Protein AF-A0A7J9EB44-F1 (afdb_monomer)

pLDDT: mean 79.04, std 6.49, range [51.81, 87.88]

Solvent-accessible surface area (backbone atoms only — not comparable to full-atom values): 4415 Å² total; per-residue (Å²): 134,84,50,47,34,40,38,29,54,54,98,56,88,71,58,64,68,62,51,48,54,48,50,50,68,76,60,61,59,94,54,81,64,50,73,43,83,42,82,92,61,29,30,41,42,35,41,78,46,67,64,61,41,53,50,64,69,70,48,74,75,51,71,56,93,93,25,52,36,49,78,42,118

Mean predicted aligned error: 5.84 Å

Secondary structure (DSSP, 8-state):
---EEEEEESS----HHHHHHHHHHHH--SSPPEEEEETTTEEEEE-SSHHHHHHHHHSPPPEETTEEEEEE-

Organism: NCBI:txid34281

Foldseek 3Di:
DFLKKKKAWPPDADDQVLVLVVCCVVLVQPDDWDWADDPPRIIMIGDPDSVSSVVVVPDDFDQDPNTGMDIGD

InterPro domains:
  IPR025558 Domain of unknown function DUF4283 [PF14111] (3-72)

Nearest PDB structures (foldseek):
  5wu6-assembly1_A  TM=7.270E-01  e=8.818E-04  Homo sapiens
  9j8p-assembly1_A  TM=7.631E-01  e=5.402E-03  Homo sapiens
  5wu6-asse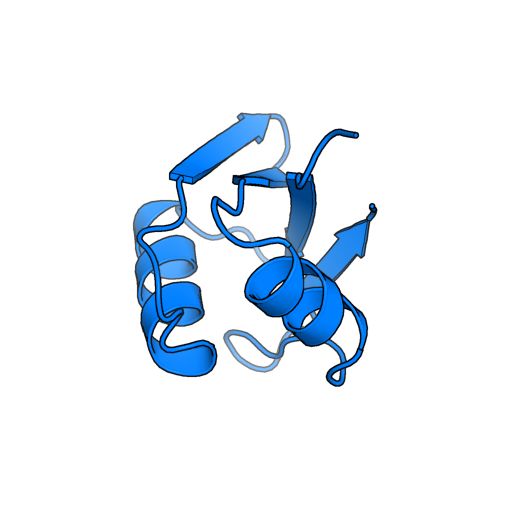mbly2_B  TM=6.975E-01  e=2.183E-03  Homo sapiens
  8idf-assembly1_A  TM=7.016E-01  e=5.402E-03  Homo sapiens
  5wu6-assembly3_C  TM=7.278E-01  e=1.848E-02  Homo sapiens

Radius of gyration: 11.18 Å; Cα contacts (8 Å, |Δi|>4): 107; chains: 1; bounding box: 29×25×24 Å

Structure (mmCIF, N/CA/C/O backbone):
data_AF-A0A7J9EB44-F1
#
_entry.id   AF-A0A7J9EB44-F1
#
loop_
_atom_site.group_PDB
_atom_site.id
_atom_site.type_symbol
_atom_site.label_atom_id
_atom_site.label_alt_id
_atom_site.label_comp_id
_atom_site.label_asym_id
_atom_site.label_entity_id
_atom_site.label_seq_id
_atom_site.pdbx_PDB_ins_code
_atom_site.Cartn_x
_atom_site.Cartn_y
_atom_site.Cartn_z
_atom_site.occupancy
_atom_site.B_iso_or_equiv
_atom_site.auth_seq_id
_atom_site.auth_comp_id
_atom_site.auth_asym_id
_atom_site.auth_atom_id
_atom_site.pdbx_PDB_model_num
ATOM 1 N N . MET A 1 1 ? 9.486 14.141 -6.458 1.00 51.81 1 MET A N 1
ATOM 2 C CA . MET A 1 1 ? 8.413 13.202 -6.857 1.00 51.81 1 MET A CA 1
ATOM 3 C C . MET A 1 1 ? 8.153 12.260 -5.696 1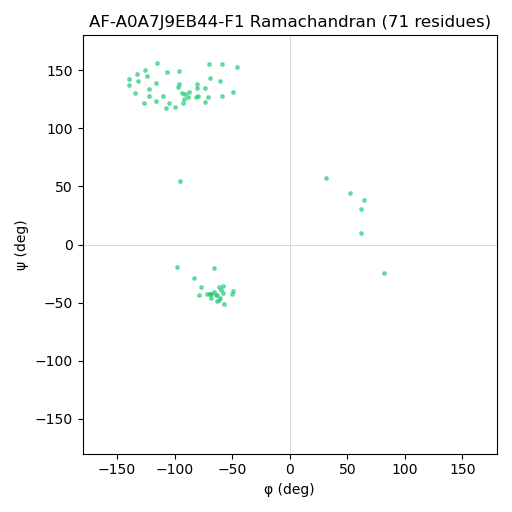.00 51.81 1 MET A C 1
ATOM 5 O O . MET A 1 1 ? 9.066 11.532 -5.310 1.00 51.81 1 MET A O 1
ATOM 9 N N . ALA A 1 2 ? 6.978 12.343 -5.074 1.00 65.12 2 ALA A N 1
ATOM 10 C CA . ALA A 1 2 ? 6.620 11.456 -3.974 1.00 65.12 2 ALA A CA 1
ATOM 11 C C . ALA A 1 2 ? 6.308 10.061 -4.547 1.00 65.12 2 ALA A C 1
ATOM 13 O O . ALA A 1 2 ? 5.503 9.930 -5.458 1.00 65.12 2 ALA A O 1
ATOM 14 N N . ARG A 1 3 ? 7.030 9.034 -4.082 1.00 84.06 3 ARG A N 1
ATOM 15 C CA . ARG A 1 3 ? 6.847 7.618 -4.461 1.00 84.06 3 ARG A CA 1
ATOM 16 C C . ARG A 1 3 ? 5.950 6.945 -3.427 1.00 84.06 3 ARG A C 1
ATOM 18 O O . ARG A 1 3 ? 6.362 6.014 -2.737 1.00 84.06 3 ARG A O 1
ATOM 25 N N . THR A 1 4 ? 4.789 7.537 -3.218 1.00 85.94 4 THR A N 1
ATOM 26 C CA . THR A 1 4 ? 3.838 7.183 -2.166 1.00 85.94 4 THR A CA 1
A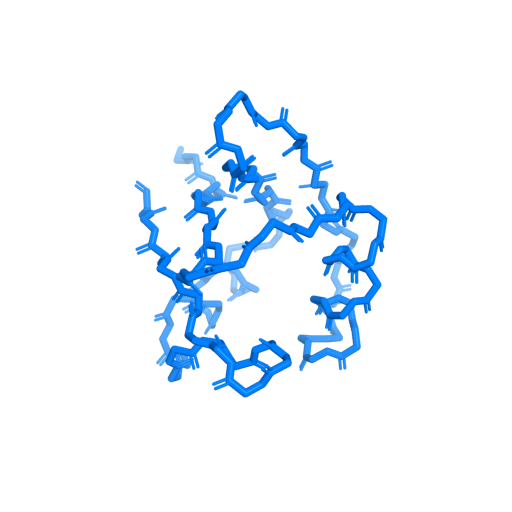TOM 27 C C . THR A 1 4 ? 2.510 6.865 -2.805 1.00 85.94 4 THR A C 1
ATOM 29 O O . THR A 1 4 ? 2.160 7.484 -3.795 1.00 85.94 4 THR A O 1
ATOM 32 N N . MET A 1 5 ? 1.788 5.915 -2.238 1.00 86.00 5 MET A N 1
ATOM 33 C CA . MET A 1 5 ? 0.417 5.622 -2.631 1.00 86.00 5 MET A CA 1
ATOM 34 C C . MET A 1 5 ? -0.408 5.348 -1.387 1.00 86.00 5 MET A C 1
ATOM 36 O O . MET A 1 5 ? 0.075 4.734 -0.431 1.00 86.00 5 MET A O 1
ATOM 40 N N . VAL A 1 6 ? -1.646 5.817 -1.407 1.00 86.62 6 VAL A N 1
ATOM 41 C CA . VAL A 1 6 ? -2.633 5.520 -0.379 1.00 86.62 6 VAL A CA 1
ATOM 42 C C . VAL A 1 6 ? -3.390 4.276 -0.804 1.00 86.62 6 VAL A C 1
ATOM 44 O O . VAL A 1 6 ? -3.880 4.174 -1.928 1.00 86.62 6 VAL A O 1
ATOM 47 N N . VAL A 1 7 ? -3.475 3.321 0.108 1.00 85.38 7 VAL A N 1
ATOM 48 C CA . VAL A 1 7 ? -4.132 2.040 -0.094 1.00 85.38 7 VAL A CA 1
ATOM 49 C C . VAL A 1 7 ? -5.217 1.892 0.956 1.00 85.38 7 VAL A C 1
ATOM 51 O O . VAL A 1 7 ? -4.986 2.151 2.135 1.00 85.38 7 VAL A O 1
ATOM 54 N N . LYS A 1 8 ? -6.406 1.469 0.538 1.00 86.06 8 LYS A N 1
ATOM 55 C CA . LYS A 1 8 ? -7.525 1.196 1.443 1.00 86.06 8 LYS A CA 1
ATOM 56 C C . LYS A 1 8 ? -8.261 -0.056 1.011 1.00 86.06 8 LYS A C 1
ATOM 58 O O . LYS A 1 8 ? -8.492 -0.260 -0.178 1.00 86.06 8 LYS A O 1
ATOM 63 N N . LEU A 1 9 ? -8.614 -0.895 1.980 1.00 82.38 9 LEU A N 1
ATOM 64 C CA . LEU A 1 9 ? -9.399 -2.097 1.729 1.00 82.38 9 LEU A CA 1
ATOM 65 C C . LEU A 1 9 ? -10.878 -1.717 1.605 1.00 82.38 9 LEU A C 1
ATOM 67 O O . LEU A 1 9 ? -11.426 -1.036 2.475 1.00 82.38 9 LEU A O 1
ATOM 71 N N . LEU A 1 10 ? -11.528 -2.134 0.519 1.00 78.31 10 LEU A N 1
ATOM 72 C CA . LEU A 1 10 ? -12.972 -1.974 0.374 1.00 78.31 10 LEU A CA 1
ATOM 73 C C . LEU A 1 10 ? -13.700 -2.977 1.272 1.00 78.31 10 LEU A C 1
ATOM 75 O O . LEU A 1 10 ? -13.347 -4.149 1.331 1.00 78.31 10 LEU A O 1
ATOM 79 N N . GLY A 1 11 ? -14.720 -2.499 1.981 1.00 74.25 11 GLY A N 1
ATOM 80 C CA . GLY A 1 11 ? -15.662 -3.338 2.721 1.00 74.25 11 GLY A CA 1
ATOM 81 C C . GLY A 1 11 ? -15.205 -3.820 4.100 1.00 74.25 11 GLY A C 1
ATOM 82 O O . GLY A 1 11 ? -16.072 -4.084 4.929 1.00 74.25 11 GLY A O 1
ATOM 83 N N . TRP A 1 12 ? -13.902 -3.918 4.389 1.00 74.88 12 TRP A N 1
ATOM 84 C CA . TRP A 1 12 ? -13.392 -4.511 5.636 1.00 74.88 12 TRP A CA 1
ATOM 85 C C . TRP A 1 12 ? -12.315 -3.662 6.323 1.00 74.88 12 TRP A C 1
ATOM 87 O O . TRP A 1 12 ? -11.481 -3.041 5.667 1.00 74.88 12 TRP A O 1
ATOM 97 N N . LYS A 1 13 ? -12.299 -3.701 7.663 1.00 75.38 13 LYS A N 1
ATOM 98 C CA . LYS A 1 13 ? -11.214 -3.139 8.479 1.00 75.38 13 LYS A CA 1
ATOM 99 C C . LYS A 1 13 ? -10.118 -4.175 8.670 1.00 75.38 13 LYS A C 1
ATOM 101 O O . LYS A 1 13 ? -10.391 -5.311 9.056 1.00 75.38 13 LYS A O 1
ATOM 106 N N . ILE A 1 14 ? -8.874 -3.780 8.436 1.00 78.44 14 ILE A N 1
ATOM 107 C CA . ILE A 1 14 ? -7.706 -4.646 8.586 1.00 78.44 14 ILE A CA 1
ATOM 108 C C . ILE A 1 14 ? -6.632 -3.921 9.387 1.00 78.44 14 ILE A C 1
ATOM 110 O O . ILE A 1 14 ? -6.401 -2.733 9.208 1.00 78.44 14 ILE A O 1
ATOM 114 N N . ARG A 1 15 ? -5.941 -4.637 10.277 1.00 79.69 15 ARG A N 1
ATOM 115 C CA . ARG A 1 15 ? -4.788 -4.067 10.981 1.00 79.69 15 ARG A CA 1
ATOM 116 C C . ARG A 1 15 ? -3.625 -3.857 10.014 1.00 79.69 15 ARG A C 1
ATOM 118 O O . ARG A 1 15 ? -3.338 -4.731 9.192 1.00 79.69 15 ARG A O 1
ATOM 125 N N . ILE A 1 16 ? -2.880 -2.768 10.210 1.00 77.75 16 ILE A N 1
ATOM 126 C CA . ILE A 1 16 ? -1.683 -2.442 9.420 1.00 77.75 16 ILE A CA 1
ATOM 127 C C . ILE A 1 16 ? -0.704 -3.611 9.310 1.00 77.75 16 ILE A C 1
ATOM 129 O O . ILE A 1 16 ? -0.159 -3.852 8.243 1.00 77.75 16 ILE A O 1
ATOM 133 N N . HIS A 1 17 ? -0.497 -4.380 10.380 1.00 79.12 17 HIS A N 1
ATOM 134 C CA . HIS A 1 17 ? 0.471 -5.476 10.366 1.00 79.12 17 HIS A CA 1
ATOM 135 C C . HIS A 1 17 ? 0.057 -6.595 9.393 1.00 79.12 17 HIS A C 1
ATOM 137 O O . HIS A 1 17 ? 0.883 -7.109 8.638 1.00 79.12 17 HIS A O 1
ATOM 143 N N . THR A 1 18 ? -1.235 -6.927 9.354 1.00 80.25 18 THR A N 1
ATOM 144 C CA . THR A 1 18 ? -1.783 -7.935 8.439 1.00 80.25 18 THR A CA 1
ATOM 145 C C . THR A 1 18 ? -1.714 -7.452 6.994 1.00 80.25 18 THR A C 1
ATOM 147 O O . THR A 1 18 ? -1.310 -8.213 6.113 1.00 80.25 18 THR A O 1
ATOM 150 N N . LEU A 1 19 ? -2.049 -6.181 6.756 1.00 80.25 19 LEU A N 1
ATOM 151 C CA . LEU A 1 19 ? -1.946 -5.570 5.435 1.00 80.25 19 LEU A CA 1
ATOM 152 C C . LEU A 1 19 ? -0.491 -5.531 4.956 1.00 80.25 19 LEU A C 1
ATOM 154 O O . LEU A 1 19 ? -0.204 -5.978 3.850 1.00 80.25 19 LEU A O 1
ATOM 158 N N . SER A 1 20 ? 0.428 -5.070 5.804 1.00 78.25 20 SER A N 1
ATOM 159 C CA . SER A 1 20 ? 1.857 -5.004 5.512 1.00 78.25 20 SER A CA 1
ATOM 160 C C . SER A 1 20 ? 2.408 -6.369 5.141 1.00 78.25 20 SER A C 1
ATOM 162 O O . SER A 1 20 ? 2.998 -6.512 4.074 1.00 78.25 20 SER A O 1
ATOM 164 N N . ASN A 1 21 ? 2.155 -7.396 5.958 1.00 82.44 21 ASN A N 1
ATOM 165 C CA . ASN A 1 21 ? 2.627 -8.745 5.665 1.00 82.44 21 ASN A CA 1
ATOM 166 C C . ASN A 1 21 ? 2.074 -9.258 4.325 1.00 82.44 21 ASN A C 1
ATOM 168 O O . ASN A 1 21 ? 2.795 -9.864 3.533 1.00 82.44 21 ASN A O 1
ATOM 172 N N . ARG A 1 22 ? 0.805 -8.960 4.017 1.00 79.69 22 ARG A N 1
ATOM 173 C CA . ARG A 1 22 ? 0.190 -9.364 2.750 1.00 79.69 22 ARG A CA 1
ATOM 174 C C . ARG A 1 22 ? 0.763 -8.613 1.552 1.00 79.69 22 ARG A C 1
ATOM 176 O O . ARG A 1 22 ? 1.033 -9.252 0.541 1.00 79.69 22 ARG A O 1
ATOM 183 N N . ILE A 1 23 ? 0.987 -7.305 1.661 1.00 76.81 23 ILE A N 1
ATOM 184 C CA . ILE A 1 23 ? 1.640 -6.500 0.621 1.00 76.81 23 ILE A CA 1
ATOM 185 C C . ILE A 1 23 ? 3.055 -7.030 0.377 1.00 76.81 23 ILE A C 1
ATOM 187 O O . ILE A 1 23 ? 3.413 -7.277 -0.771 1.00 76.81 23 ILE A O 1
ATOM 191 N N . TYR A 1 24 ? 3.827 -7.301 1.432 1.00 77.44 24 TYR A N 1
ATOM 192 C CA . TYR A 1 24 ? 5.154 -7.911 1.314 1.00 77.44 24 TYR A CA 1
ATOM 193 C C . TYR A 1 24 ? 5.108 -9.272 0.603 1.00 77.44 24 TYR A C 1
ATOM 195 O O . TYR A 1 24 ? 5.943 -9.535 -0.264 1.00 77.44 24 TYR A O 1
ATOM 203 N N . HIS A 1 25 ? 4.111 -10.108 0.904 1.00 75.75 25 HIS A N 1
ATOM 204 C CA . HIS A 1 25 ? 3.915 -11.401 0.243 1.00 75.75 25 HIS A CA 1
ATOM 205 C C . HIS A 1 25 ? 3.482 -11.292 -1.225 1.00 75.75 25 HIS A C 1
ATOM 207 O O . HIS A 1 25 ? 3.976 -12.055 -2.050 1.00 75.75 25 HIS A O 1
ATOM 213 N N . LEU A 1 26 ? 2.562 -10.380 -1.550 1.00 72.06 26 LEU A N 1
ATOM 214 C CA . LEU A 1 26 ? 2.038 -10.200 -2.907 1.00 72.06 26 LEU A CA 1
ATOM 215 C C . LEU A 1 26 ? 3.073 -9.560 -3.828 1.00 72.06 26 LEU A C 1
ATOM 217 O O . LEU A 1 26 ? 3.219 -9.970 -4.974 1.00 72.06 26 LEU A O 1
ATOM 221 N N . ARG A 1 27 ? 3.783 -8.546 -3.328 1.00 66.38 27 ARG A N 1
ATOM 222 C CA . ARG A 1 27 ? 4.641 -7.698 -4.153 1.00 66.38 27 ARG A CA 1
ATOM 223 C C . ARG A 1 27 ? 6.110 -8.058 -4.133 1.00 66.38 27 ARG A C 1
ATOM 225 O O . ARG A 1 27 ? 6.801 -7.594 -5.032 1.00 66.38 27 ARG A O 1
ATOM 232 N N . LYS A 1 28 ? 6.584 -8.814 -3.131 1.00 69.19 28 LYS A N 1
ATOM 233 C CA . LYS A 1 28 ? 8.012 -9.122 -2.908 1.00 69.19 28 LYS A CA 1
ATOM 234 C C . LYS A 1 28 ? 8.922 -7.968 -3.381 1.00 69.19 28 LYS A C 1
ATOM 236 O O . LYS A 1 28 ? 9.731 -8.149 -4.292 1.00 69.19 28 LYS A O 1
ATOM 241 N N . PRO A 1 29 ? 8.723 -6.747 -2.846 1.00 71.88 29 PRO A N 1
ATOM 242 C CA . PRO A 1 29 ? 9.398 -5.577 -3.378 1.00 71.88 29 PRO A CA 1
ATOM 243 C C . PRO A 1 29 ? 10.911 -5.763 -3.255 1.00 71.88 29 PRO A C 1
ATOM 245 O O . PRO A 1 29 ? 11.408 -6.293 -2.260 1.00 71.88 29 PRO A O 1
ATOM 248 N N . SER A 1 30 ? 11.648 -5.333 -4.281 1.00 74.62 30 SER A N 1
ATOM 249 C CA . SER A 1 30 ? 13.110 -5.459 -4.305 1.00 74.62 30 SER A CA 1
ATOM 250 C C . SER A 1 30 ? 13.771 -4.597 -3.230 1.00 74.62 30 SER A C 1
ATOM 252 O O . SER A 1 30 ? 14.930 -4.827 -2.888 1.00 74.62 30 SER A O 1
ATOM 254 N N . THR A 1 31 ? 13.053 -3.589 -2.734 1.00 78.75 31 THR A N 1
ATOM 255 C CA . THR A 1 31 ? 13.492 -2.688 -1.673 1.00 78.75 31 THR A CA 1
ATOM 256 C C . THR A 1 31 ? 12.477 -2.656 -0.528 1.00 78.75 31 THR A C 1
ATOM 258 O O . THR A 1 31 ? 11.281 -2.834 -0.769 1.00 78.75 31 THR A O 1
ATOM 261 N N . PRO A 1 32 ? 12.913 -2.412 0.722 1.00 78.44 32 PRO A N 1
ATOM 262 C CA . PRO A 1 32 ? 11.994 -2.268 1.843 1.00 78.44 32 PRO A CA 1
ATOM 263 C C . PRO A 1 32 ? 11.009 -1.123 1.588 1.00 78.44 32 PRO A C 1
ATOM 265 O O . PRO A 1 32 ? 11.412 0.009 1.302 1.00 78.44 32 PRO A O 1
ATOM 268 N N . VAL A 1 33 ? 9.720 -1.412 1.727 1.00 83.00 33 VAL A N 1
ATOM 269 C CA . VAL A 1 33 ? 8.638 -0.426 1.654 1.00 83.00 33 VAL A CA 1
ATOM 270 C C . VAL A 1 33 ? 8.254 0.010 3.058 1.00 83.00 33 VAL A C 1
ATOM 272 O O . VAL A 1 33 ? 8.117 -0.810 3.968 1.00 83.00 33 VAL A O 1
ATOM 275 N N . SER A 1 34 ? 8.081 1.316 3.237 1.00 85.38 34 SER A N 1
ATOM 276 C CA . SER A 1 34 ? 7.580 1.875 4.490 1.00 85.38 34 SER A CA 1
ATOM 277 C C . SER A 1 34 ? 6.066 1.980 4.396 1.00 85.38 34 SER A C 1
ATOM 279 O O . SER A 1 34 ? 5.548 2.562 3.446 1.00 85.38 34 SER A O 1
ATOM 281 N N . ILE A 1 35 ? 5.370 1.380 5.356 1.00 85.44 35 ILE A N 1
ATOM 282 C CA . ILE A 1 35 ? 3.911 1.384 5.423 1.00 85.44 35 ILE A CA 1
ATOM 283 C C . ILE A 1 35 ? 3.531 2.136 6.689 1.00 85.44 35 ILE A C 1
ATOM 285 O O . ILE A 1 35 ? 3.996 1.792 7.775 1.00 85.44 35 ILE A O 1
ATOM 289 N N . MET A 1 36 ? 2.729 3.181 6.534 1.00 87.00 36 MET A N 1
ATOM 290 C CA . MET A 1 36 ? 2.227 4.006 7.625 1.00 87.00 36 MET A CA 1
ATOM 291 C C . MET A 1 36 ? 0.713 3.875 7.676 1.00 87.00 36 MET A C 1
ATOM 293 O O . MET A 1 36 ? 0.050 3.828 6.641 1.00 87.00 36 MET A O 1
ATOM 297 N N . ASP A 1 37 ? 0.180 3.787 8.884 1.00 84.81 37 ASP A N 1
ATOM 298 C CA . ASP A 1 37 ? -1.257 3.796 9.114 1.00 84.81 37 ASP A CA 1
ATOM 299 C C . ASP A 1 37 ? -1.737 5.249 9.063 1.00 84.81 37 ASP A C 1
ATOM 301 O O . ASP A 1 37 ? -1.067 6.162 9.547 1.00 84.81 37 ASP A O 1
ATOM 305 N N . LEU A 1 38 ? -2.843 5.459 8.363 1.00 83.38 38 LEU A N 1
ATOM 306 C CA . LEU A 1 38 ? -3.579 6.709 8.311 1.00 83.38 38 LEU A CA 1
ATOM 307 C C . LEU A 1 38 ? -4.950 6.452 8.945 1.00 83.38 38 LEU A C 1
ATOM 309 O O . LEU A 1 38 ? -5.476 5.337 8.916 1.00 83.38 38 LEU A O 1
ATOM 313 N N . GLU A 1 39 ? -5.586 7.504 9.451 1.00 79.56 39 GLU A N 1
ATOM 314 C CA . GLU A 1 39 ? -6.935 7.380 9.999 1.00 79.56 39 GLU A CA 1
ATOM 315 C C . GLU A 1 39 ? -7.953 6.853 8.959 1.00 79.56 39 GLU A C 1
ATOM 317 O O . GLU A 1 39 ? -7.817 7.027 7.742 1.00 79.56 39 GLU A O 1
ATOM 322 N N . ASN A 1 40 ? -9.033 6.234 9.450 1.00 79.38 40 ASN A N 1
ATOM 323 C CA . ASN A 1 40 ? -10.133 5.681 8.643 1.00 79.38 40 ASN A CA 1
ATOM 324 C C . ASN A 1 40 ? -9.752 4.509 7.719 1.00 79.38 40 ASN A C 1
ATOM 326 O O . ASN A 1 40 ? -10.267 4.417 6.597 1.00 79.38 40 ASN A O 1
ATOM 330 N N . ASP A 1 41 ? -8.877 3.617 8.197 1.00 78.88 41 ASP A N 1
ATOM 331 C CA . ASP A 1 41 ? -8.454 2.400 7.487 1.00 78.88 41 ASP A CA 1
ATOM 332 C C . ASP A 1 41 ? -7.749 2.702 6.149 1.00 78.88 41 ASP A C 1
ATOM 334 O O . ASP A 1 41 ? -7.829 1.932 5.186 1.00 78.88 41 ASP A O 1
ATOM 338 N N . HIS A 1 42 ? -7.070 3.849 6.081 1.00 83.19 42 HIS A N 1
ATOM 339 C CA . HIS A 1 42 ? -6.171 4.184 4.986 1.00 83.19 42 HIS A CA 1
ATOM 340 C C . HIS A 1 42 ? -4.741 3.825 5.384 1.00 83.19 42 HIS A C 1
ATOM 342 O O . HIS A 1 42 ? -4.355 3.893 6.546 1.00 83.19 42 HIS A O 1
ATOM 348 N N . PHE A 1 43 ? -3.927 3.458 4.406 1.00 86.12 43 PHE A N 1
ATOM 349 C CA . PHE A 1 43 ? -2.533 3.107 4.629 1.00 86.12 43 PHE A CA 1
ATOM 350 C C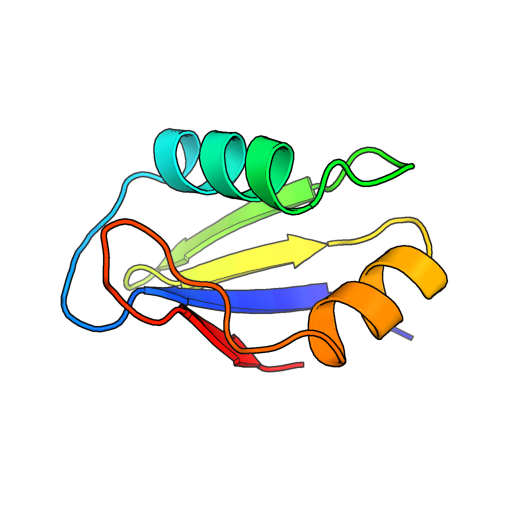 . PHE A 1 43 ? -1.682 3.791 3.580 1.00 86.12 43 PHE A C 1
ATOM 352 O O . PHE A 1 43 ? -1.967 3.709 2.389 1.00 86.12 43 PHE A O 1
ATOM 359 N N . LEU A 1 44 ? -0.625 4.463 4.006 1.00 87.88 44 LEU A N 1
ATOM 360 C CA . LEU A 1 44 ? 0.341 5.061 3.105 1.00 87.88 44 LEU A CA 1
ATOM 361 C C . LEU A 1 44 ? 1.472 4.066 2.864 1.00 87.88 44 LEU A C 1
ATOM 363 O O . LEU A 1 44 ? 2.160 3.668 3.800 1.00 87.88 44 LEU A O 1
ATOM 367 N N . VAL A 1 45 ? 1.703 3.694 1.612 1.00 86.44 45 VAL A N 1
ATOM 368 C CA . VAL A 1 45 ? 2.837 2.859 1.215 1.00 86.44 45 VAL A CA 1
ATOM 369 C C . VAL A 1 45 ? 3.839 3.728 0.472 1.00 86.44 45 VAL A C 1
ATOM 371 O O . VAL A 1 45 ? 3.551 4.279 -0.590 1.00 86.44 45 VAL A O 1
ATOM 374 N N . LYS A 1 46 ? 5.037 3.852 1.039 1.00 87.50 46 LYS A N 1
ATOM 375 C CA . LYS A 1 46 ? 6.161 4.597 0.479 1.00 87.50 46 LYS A CA 1
ATOM 376 C C . LYS A 1 46 ? 7.203 3.638 -0.080 1.00 87.50 46 LYS A C 1
ATOM 378 O O . LYS A 1 46 ? 7.790 2.833 0.646 1.00 87.50 46 LYS A O 1
ATOM 383 N N . PHE A 1 47 ? 7.477 3.794 -1.367 1.00 85.62 47 PHE A N 1
ATOM 384 C CA . PHE A 1 47 ? 8.455 3.015 -2.111 1.00 85.62 47 PHE A CA 1
ATOM 385 C C . PHE A 1 47 ? 9.788 3.753 -2.194 1.00 85.62 47 PHE A C 1
ATOM 387 O O . PHE A 1 47 ? 9.854 4.962 -2.444 1.00 85.62 47 PHE A O 1
ATOM 394 N N . GLN A 1 48 ? 10.879 3.009 -2.018 1.00 85.12 48 GLN A N 1
ATOM 395 C CA . GLN A 1 48 ? 12.222 3.549 -2.225 1.00 85.12 48 GLN A CA 1
ATOM 396 C C . GLN A 1 48 ? 12.561 3.605 -3.716 1.00 85.12 48 GLN A C 1
ATOM 398 O O . GLN A 1 48 ? 13.060 4.621 -4.204 1.00 85.12 48 GLN A O 1
ATOM 403 N N . LYS A 1 49 ?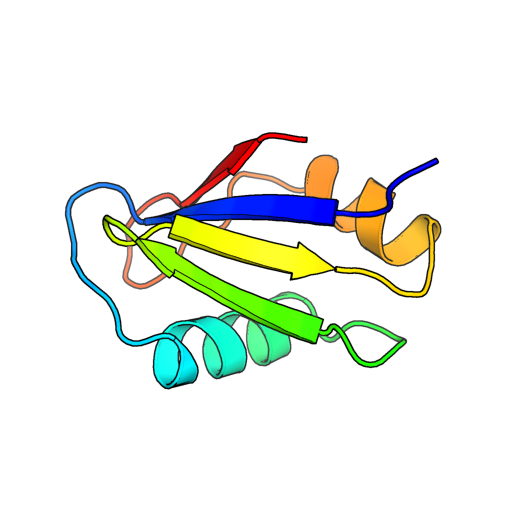 12.227 2.543 -4.456 1.00 84.75 49 LYS A N 1
ATOM 404 C CA . LYS A 1 49 ? 12.489 2.422 -5.889 1.00 84.75 49 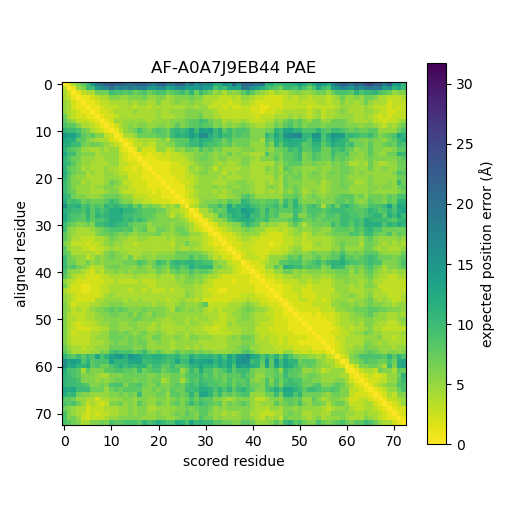LYS A CA 1
ATOM 405 C C . LYS A 1 49 ? 11.285 2.890 -6.707 1.00 84.75 49 LYS A C 1
ATOM 407 O O . LYS A 1 49 ? 10.161 2.452 -6.489 1.00 84.75 49 LYS A O 1
ATOM 412 N N . LEU A 1 50 ? 11.532 3.759 -7.690 1.00 84.62 50 LEU A N 1
ATOM 413 C CA . LEU A 1 50 ? 10.491 4.230 -8.613 1.00 84.62 50 LEU A CA 1
ATOM 414 C C . LEU A 1 50 ? 9.892 3.078 -9.430 1.00 84.62 50 LEU A C 1
ATOM 416 O O . LEU A 1 50 ? 8.696 3.069 -9.682 1.00 84.62 50 LEU A O 1
ATOM 420 N N . MET A 1 51 ? 10.718 2.102 -9.811 1.00 83.56 51 MET A N 1
ATOM 421 C CA . MET A 1 51 ? 10.246 0.931 -10.544 1.00 83.56 51 MET A CA 1
ATOM 422 C C . MET A 1 51 ? 9.233 0.140 -9.707 1.00 83.56 51 MET A C 1
ATOM 424 O O . MET A 1 51 ? 8.134 -0.101 -10.179 1.00 83.56 51 MET A O 1
ATOM 428 N N . ASP A 1 52 ? 9.529 -0.145 -8.436 1.00 83.00 52 ASP A N 1
ATOM 429 C CA . ASP A 1 52 ? 8.592 -0.853 -7.550 1.00 83.00 52 ASP A CA 1
ATOM 430 C C . ASP A 1 52 ? 7.251 -0.096 -7.419 1.00 83.00 52 ASP A C 1
ATOM 432 O O . ASP A 1 52 ? 6.196 -0.724 -7.408 1.00 83.00 52 ASP A O 1
ATOM 436 N N . TYR A 1 53 ? 7.280 1.245 -7.411 1.00 84.75 53 TYR A N 1
ATOM 437 C CA . TYR A 1 53 ? 6.085 2.104 -7.415 1.00 84.75 53 TYR A CA 1
ATOM 438 C C . TYR A 1 53 ? 5.291 2.057 -8.733 1.00 84.75 53 TYR A C 1
ATOM 440 O O . TYR A 1 53 ? 4.068 1.936 -8.725 1.00 84.75 53 TYR A O 1
ATOM 448 N N . ILE A 1 54 ? 5.967 2.152 -9.879 1.00 84.12 54 ILE A N 1
ATOM 449 C CA . ILE A 1 54 ? 5.311 2.095 -11.193 1.00 84.12 54 ILE A CA 1
ATOM 450 C C . ILE A 1 54 ? 4.678 0.720 -11.396 1.00 84.12 54 ILE A C 1
ATOM 452 O O . ILE A 1 54 ? 3.533 0.622 -11.824 1.00 84.12 54 ILE A O 1
ATOM 456 N N . TRP A 1 55 ? 5.389 -0.345 -11.031 1.00 82.06 55 TRP A N 1
ATOM 457 C CA . TRP A 1 55 ? 4.851 -1.695 -11.089 1.00 82.06 55 TRP A CA 1
ATOM 458 C C . TRP A 1 55 ? 3.658 -1.834 -10.145 1.00 82.06 55 TRP A C 1
ATOM 460 O O . TRP A 1 55 ? 2.632 -2.358 -10.576 1.00 82.06 55 TRP A O 1
ATOM 470 N N . ALA A 1 56 ? 3.757 -1.301 -8.916 1.00 80.06 56 ALA A N 1
ATOM 471 C CA . ALA A 1 56 ? 2.678 -1.213 -7.926 1.00 80.06 56 ALA A CA 1
ATOM 472 C C . ALA A 1 56 ? 1.379 -0.619 -8.490 1.00 80.06 56 ALA A C 1
ATOM 474 O O . ALA A 1 56 ? 0.313 -1.179 -8.228 1.00 80.06 56 ALA A O 1
ATOM 475 N N . LEU A 1 57 ? 1.483 0.450 -9.287 1.00 80.00 57 LEU A N 1
ATOM 476 C CA . LEU A 1 57 ? 0.360 1.108 -9.963 1.00 80.00 57 LEU A CA 1
ATOM 477 C C . LEU A 1 57 ? -0.150 0.366 -11.204 1.00 80.00 57 LEU A C 1
ATOM 479 O O . LEU A 1 57 ? -1.341 0.422 -11.491 1.00 80.00 57 LEU A O 1
ATOM 483 N N . LEU A 1 58 ? 0.747 -0.257 -11.973 1.00 81.19 58 LEU A N 1
ATOM 484 C CA . LEU A 1 58 ? 0.407 -0.873 -13.258 1.00 81.19 58 LEU A CA 1
ATOM 485 C C . LEU A 1 58 ? -0.175 -2.280 -13.125 1.00 81.19 58 LEU A C 1
ATOM 487 O O . LEU A 1 58 ? -0.940 -2.689 -14.002 1.00 81.19 58 LEU A O 1
ATOM 491 N N . GLU A 1 59 ? 0.173 -3.049 -12.085 1.00 70.38 59 GLU A N 1
ATOM 492 C CA . GLU A 1 59 ? -0.537 -4.320 -11.901 1.00 70.38 59 GLU A CA 1
ATOM 493 C C . GLU A 1 59 ? -1.976 -4.083 -11.465 1.00 70.38 59 GLU A C 1
ATOM 495 O O . GLU A 1 59 ? -2.337 -3.081 -10.850 1.00 70.38 59 GLU A O 1
ATOM 500 N N . ARG A 1 60 ? -2.782 -5.092 -11.784 1.00 65.94 60 ARG A N 1
ATOM 501 C CA . ARG A 1 60 ? -4.191 -5.207 -11.441 1.00 65.94 60 ARG A CA 1
ATOM 502 C C . ARG A 1 60 ? -4.466 -4.864 -9.968 1.00 65.94 60 ARG A C 1
ATOM 504 O O . ARG A 1 60 ? -3.593 -5.068 -9.122 1.00 65.94 60 ARG A O 1
ATOM 511 N N . PRO A 1 61 ? -5.687 -4.389 -9.655 1.00 67.12 61 PRO A N 1
ATOM 512 C CA . PRO A 1 61 ? -6.080 -4.019 -8.299 1.00 67.12 61 PRO A CA 1
ATOM 513 C C . PRO A 1 61 ? -5.731 -5.130 -7.310 1.00 67.12 61 PRO A C 1
ATOM 515 O O . PRO A 1 61 ? -6.005 -6.306 -7.556 1.00 67.12 61 PRO A O 1
ATOM 518 N N . TRP A 1 62 ? -5.078 -4.760 -6.211 1.00 76.50 62 TRP A N 1
ATOM 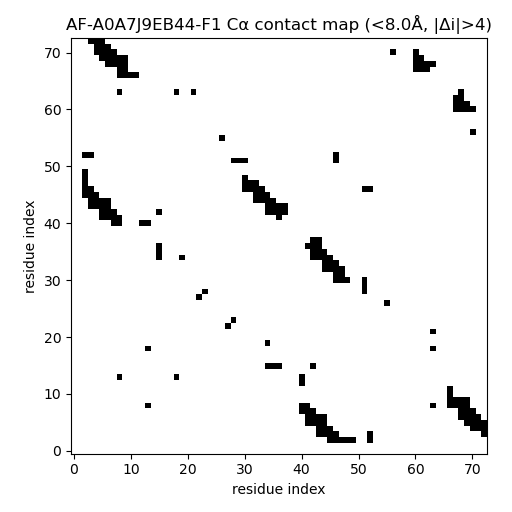519 C CA . TRP A 1 62 ? -4.562 -5.745 -5.271 1.00 76.50 62 TRP A CA 1
ATOM 520 C C . TRP A 1 62 ? -5.736 -6.390 -4.535 1.00 76.50 62 TRP A C 1
ATOM 522 O O . TRP A 1 62 ? -6.572 -5.693 -3.961 1.00 76.50 62 TRP A O 1
ATOM 532 N N . ILE A 1 63 ? -5.794 -7.721 -4.551 1.00 70.56 63 ILE A N 1
ATOM 533 C CA . ILE A 1 63 ? -6.838 -8.474 -3.856 1.00 70.56 63 ILE A CA 1
ATOM 534 C C . ILE A 1 63 ? -6.270 -8.980 -2.531 1.00 70.56 63 ILE A C 1
ATOM 536 O O . ILE A 1 63 ? -5.311 -9.758 -2.492 1.00 70.56 63 ILE A O 1
ATOM 540 N N . VAL A 1 64 ? -6.869 -8.541 -1.430 1.00 72.88 64 VAL A N 1
ATOM 541 C CA . VAL A 1 64 ? -6.518 -8.946 -0.067 1.00 72.88 64 VAL A CA 1
ATOM 542 C C . VAL A 1 64 ? -7.794 -9.438 0.609 1.00 72.88 64 VAL A C 1
ATOM 544 O O . VAL A 1 64 ? -8.774 -8.711 0.665 1.00 72.88 64 VAL A O 1
ATOM 547 N N . PHE A 1 65 ? -7.799 -10.690 1.083 1.00 69.81 65 PHE A N 1
ATOM 548 C CA . PHE A 1 65 ? -8.995 -11.353 1.638 1.00 69.81 65 PHE A CA 1
ATOM 549 C C . PHE A 1 65 ? -10.220 -11.301 0.713 1.00 69.81 65 PHE A C 1
ATOM 551 O O . PHE A 1 65 ? -11.316 -10.984 1.156 1.00 69.81 65 PHE A O 1
ATOM 558 N N . GLU A 1 66 ? -10.023 -11.558 -0.585 1.00 74.50 66 GLU A N 1
ATOM 559 C CA . GLU A 1 66 ? -11.104 -11.513 -1.591 1.00 74.50 66 GLU A CA 1
ATOM 560 C C . GLU A 1 66 ? -11.764 -10.127 -1.739 1.00 74.50 66 GLU A C 1
ATOM 562 O O . GLU A 1 66 ? -12.759 -9.979 -2.442 1.00 74.50 66 GLU A O 1
ATOM 567 N N . GLN A 1 67 ? -11.186 -9.092 -1.120 1.00 75.00 67 GLN A N 1
ATOM 568 C CA . GLN A 1 67 ? -11.592 -7.699 -1.250 1.00 75.00 67 GLN A CA 1
ATOM 569 C C . GLN A 1 67 ? -10.581 -6.924 -2.094 1.00 75.00 67 GLN A C 1
ATOM 571 O O . GLN A 1 67 ? -9.376 -7.193 -2.073 1.00 75.00 67 GLN A O 1
ATOM 576 N N . TYR A 1 68 ? -11.080 -5.929 -2.822 1.00 78.12 68 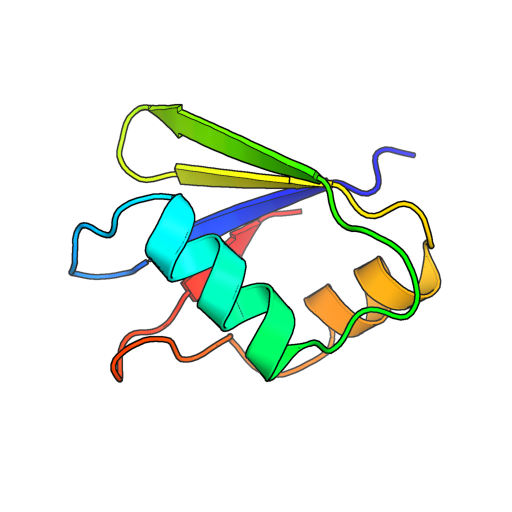TYR A N 1
ATOM 577 C CA . TYR A 1 68 ? -10.250 -5.040 -3.623 1.00 78.12 68 TYR A CA 1
ATOM 578 C C . TYR A 1 68 ? -9.619 -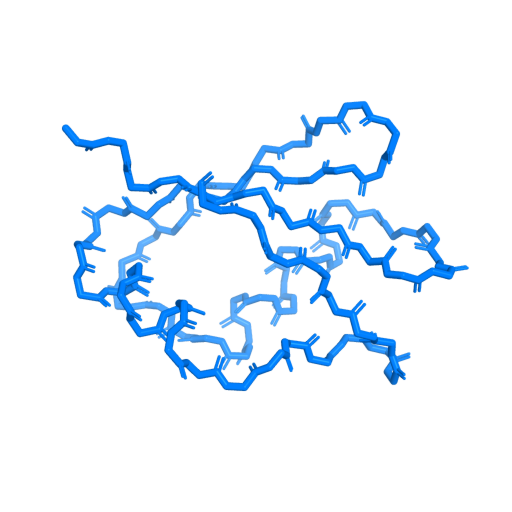3.951 -2.755 1.00 78.12 68 TYR A C 1
ATOM 580 O O . TYR A 1 68 ? -10.275 -3.338 -1.910 1.00 78.12 68 TYR A O 1
ATOM 588 N N . LEU A 1 69 ? -8.345 -3.672 -3.007 1.00 79.44 69 LEU A N 1
ATOM 589 C CA . LEU A 1 69 ? -7.675 -2.483 -2.509 1.00 79.44 69 LEU A CA 1
ATOM 590 C C . LEU A 1 69 ? -7.866 -1.334 -3.500 1.00 79.44 69 LEU A C 1
ATOM 592 O O . LEU A 1 69 ? -7.551 -1.455 -4.685 1.00 79.44 69 LEU A O 1
ATOM 596 N N . THR A 1 70 ? -8.348 -0.200 -3.006 1.00 81.25 70 THR A N 1
ATOM 597 C CA . THR A 1 70 ? -8.323 1.060 -3.749 1.00 81.25 70 THR A CA 1
ATOM 598 C C . THR A 1 70 ? -6.943 1.675 -3.614 1.00 81.25 70 THR A C 1
ATOM 600 O O . THR A 1 70 ? -6.467 1.853 -2.492 1.00 81.25 70 THR A O 1
ATOM 603 N N . ILE A 1 71 ? -6.327 2.005 -4.746 1.00 82.12 71 ILE A N 1
ATOM 604 C CA . ILE A 1 71 ? -5.007 2.630 -4.818 1.00 82.12 71 ILE A CA 1
ATOM 605 C C . ILE A 1 71 ? -5.198 4.072 -5.289 1.00 82.12 71 ILE A C 1
ATOM 607 O O . ILE A 1 71 ? -5.853 4.302 -6.306 1.00 82.12 71 ILE A O 1
ATOM 611 N N . GLN A 1 72 ? -4.633 5.029 -4.557 1.00 80.50 72 GLN A N 1
ATOM 612 C CA . GLN A 1 72 ? -4.574 6.437 -4.951 1.00 80.50 72 GLN A CA 1
ATOM 613 C C . GLN A 1 72 ? -3.104 6.896 -4.991 1.00 80.50 72 GLN A C 1
ATOM 615 O O . GLN A 1 72 ? -2.382 6.633 -4.023 1.00 80.50 72 GLN A O 1
ATOM 620 N N . PRO A 1 73 ? -2.640 7.503 -6.102 1.00 75.75 73 PRO A N 1
ATOM 621 C CA . PRO A 1 73 ? -1.288 8.052 -6.229 1.00 75.75 73 PRO A CA 1
ATOM 622 C C . PRO A 1 73 ? -1.089 9.355 -5.442 1.00 75.75 73 PRO A C 1
ATOM 624 O O . PRO A 1 73 ? -2.084 10.082 -5.226 1.00 75.75 73 PRO A O 1
#

Sequence (73 aa):
MARTMVVKLLGWKIRIHTLSNRIYHLRKPSTPVSIMDLENDHFLVKFQKLMDYIWALLERPWIVFEQYLTIQP